Protein AF-A0A699U1L5-F1 (afdb_monomer)

Organism: Tanacetum cinerariifolium (NCBI:txid118510)

pLDDT: mean 71.69, std 10.5, range [40.25, 84.56]

Solvent-accessible surface area (backbone atoms only — not comparable to full-atom values): 4772 Å² total; per-residue (Å²): 136,85,73,85,80,66,82,69,47,66,48,75,55,96,84,42,82,41,78,41,81,85,81,47,71,65,58,54,49,52,51,54,52,50,54,50,51,52,51,52,53,60,70,70,49,64,71,95,58,65,74,80,54,85,41,73,69,50,48,55,50,47,53,53,53,48,44,66,73,63,66,78,66,135

Sequence (74 aa):
ILNGDSPIPIRIVEGVLQPVAPTTAEQKLARKNELKARGTLLMALPDKHQLKFNSHKDAKTLMKAIEKRFGGNT

Foldseek 3Di:
DDDPCDPFDWDQDVNDTDGDHPPDPVVVVVSVVVVVVVVVVLVPDDPVCPPPCVDPVVVVVVVVVCCVVPVPDD

Radius of gyration: 14.77 Å; Cα contacts (8 Å, |Δi|>4): 26; chains: 1; bounding box: 40×28×31 Å

Structure (mmCIF, N/CA/C/O backbone):
data_AF-A0A699U1L5-F1
#
_entry.id   AF-A0A699U1L5-F1
#
loop_
_atom_site.group_PDB
_atom_site.id
_atom_site.type_symbol
_atom_site.label_atom_id
_atom_site.label_alt_id
_atom_site.label_comp_id
_atom_site.label_asym_id
_atom_site.label_entity_id
_atom_site.label_seq_id
_atom_site.pdbx_PDB_ins_code
_atom_site.Cartn_x
_atom_site.Cartn_y
_atom_site.Cartn_z
_atom_site.occupancy
_atom_site.B_iso_or_equiv
_atom_site.auth_seq_id
_atom_site.auth_comp_id
_atom_site.auth_asym_id
_atom_site.auth_atom_id
_atom_site.pdbx_PDB_model_num
ATOM 1 N N . ILE A 1 1 ? 13.119 1.324 5.834 1.00 40.25 1 ILE A N 1
ATOM 2 C CA . ILE A 1 1 ? 12.386 2.609 5.924 1.00 40.25 1 ILE A CA 1
ATOM 3 C C . ILE A 1 1 ? 10.930 2.266 6.220 1.00 40.25 1 ILE A C 1
ATOM 5 O O . ILE A 1 1 ? 10.218 1.850 5.316 1.00 40.25 1 ILE A O 1
ATOM 9 N N . LEU A 1 2 ? 10.527 2.281 7.494 1.00 45.12 2 LEU A N 1
ATOM 10 C CA . LEU A 1 2 ? 9.139 2.030 7.893 1.00 45.12 2 LEU A CA 1
ATOM 11 C C . LEU A 1 2 ? 8.447 3.391 7.969 1.00 45.12 2 LEU A C 1
ATOM 13 O O . LEU A 1 2 ? 8.505 4.060 8.995 1.00 45.12 2 LEU A O 1
ATOM 17 N N . ASN A 1 3 ? 7.864 3.832 6.857 1.00 46.50 3 ASN A N 1
ATOM 18 C CA . ASN A 1 3 ? 7.019 5.019 6.874 1.00 46.50 3 ASN A CA 1
ATOM 19 C C . ASN A 1 3 ? 5.773 4.680 7.702 1.00 46.50 3 ASN A C 1
ATOM 21 O O . ASN A 1 3 ? 5.037 3.754 7.363 1.00 46.50 3 ASN A O 1
ATOM 25 N N . GLY A 1 4 ? 5.556 5.412 8.796 1.00 54.53 4 GLY A N 1
ATOM 26 C CA . GLY A 1 4 ? 4.418 5.256 9.712 1.00 54.53 4 GLY A CA 1
ATOM 27 C C . GLY A 1 4 ? 3.053 5.597 9.104 1.00 54.53 4 GLY A C 1
ATOM 28 O O . GLY A 1 4 ? 2.060 5.643 9.822 1.00 54.53 4 GLY A O 1
ATOM 29 N N . ASP A 1 5 ? 2.989 5.804 7.791 1.00 55.50 5 ASP A N 1
ATOM 30 C CA . ASP A 1 5 ? 1.782 6.150 7.056 1.00 55.50 5 ASP A CA 1
ATOM 31 C C . ASP A 1 5 ? 1.078 4.867 6.590 1.00 55.50 5 ASP A C 1
ATOM 33 O O . ASP A 1 5 ? 1.149 4.436 5.437 1.00 55.50 5 ASP A O 1
ATOM 37 N N . SER A 1 6 ? 0.492 4.149 7.550 1.00 60.50 6 SER A N 1
ATOM 38 C CA . SER A 1 6 ? -0.305 2.962 7.245 1.00 60.50 6 SER A CA 1
ATOM 39 C C . SER A 1 6 ? -1.724 3.382 6.849 1.00 60.50 6 SER A C 1
ATOM 41 O O . SER A 1 6 ? -2.392 4.020 7.666 1.00 60.50 6 SER A O 1
ATOM 43 N N . PRO A 1 7 ? -2.239 2.968 5.675 1.00 63.97 7 PRO A N 1
ATOM 44 C CA . PRO A 1 7 ? -3.530 3.428 5.167 1.00 63.97 7 PRO A CA 1
ATOM 45 C C . PRO A 1 7 ? -4.646 3.121 6.166 1.00 63.97 7 PRO A C 1
ATOM 47 O O . PRO A 1 7 ? -4.787 1.974 6.598 1.00 63.97 7 PRO A O 1
ATOM 50 N N . ILE A 1 8 ? -5.403 4.146 6.565 1.00 67.75 8 ILE A N 1
ATOM 51 C CA . ILE A 1 8 ? -6.493 4.026 7.543 1.00 67.75 8 ILE A CA 1
ATOM 52 C C . ILE A 1 8 ? -7.459 2.937 7.051 1.00 67.75 8 ILE A C 1
ATOM 54 O O . ILE A 1 8 ? -7.836 2.983 5.881 1.00 67.75 8 ILE A O 1
ATOM 58 N N . PRO A 1 9 ? -7.834 1.943 7.880 1.00 68.19 9 PRO A N 1
ATOM 59 C CA . PRO A 1 9 ? -8.815 0.936 7.487 1.00 68.19 9 PRO A CA 1
ATOM 60 C C . PRO A 1 9 ? -10.092 1.611 6.986 1.00 68.19 9 PRO A C 1
ATOM 62 O O . PRO A 1 9 ? -10.617 2.491 7.659 1.00 68.19 9 PRO A O 1
ATOM 65 N N . ILE A 1 10 ? -10.588 1.222 5.814 1.00 74.00 10 ILE A N 1
ATOM 66 C CA . ILE A 1 10 ? -11.795 1.809 5.228 1.00 74.00 10 ILE A CA 1
ATOM 67 C C . ILE A 1 10 ? -12.888 0.746 5.208 1.00 74.00 10 ILE A C 1
ATOM 69 O O . ILE A 1 10 ? -12.686 -0.332 4.652 1.00 74.00 10 ILE A O 1
ATOM 73 N N . ARG A 1 11 ? -14.051 1.053 5.787 1.00 75.94 11 ARG A N 1
ATOM 74 C CA . ARG A 1 11 ? -15.277 0.272 5.574 1.00 75.94 11 ARG A CA 1
ATOM 75 C C . ARG A 1 11 ? -16.088 0.903 4.446 1.00 75.94 11 ARG A C 1
ATOM 77 O O . ARG A 1 11 ? -16.163 2.127 4.361 1.00 75.94 11 ARG A O 1
ATOM 84 N N . ILE A 1 12 ? -16.704 0.081 3.604 1.00 77.88 12 ILE A N 1
ATOM 85 C CA . ILE A 1 12 ? -17.669 0.541 2.600 1.00 77.88 12 ILE A CA 1
ATOM 86 C C . ILE A 1 12 ? -19.060 0.383 3.215 1.00 77.88 12 ILE A C 1
ATOM 88 O O . ILE A 1 12 ? -19.486 -0.740 3.472 1.00 77.88 12 ILE A O 1
ATOM 92 N N . VAL A 1 13 ? -19.748 1.493 3.474 1.00 76.25 13 VAL A N 1
ATOM 93 C CA . VAL A 1 13 ? -21.147 1.512 3.934 1.00 76.25 13 VAL A CA 1
ATOM 94 C C . VAL A 1 13 ? -21.953 2.221 2.857 1.00 76.25 13 VAL A C 1
ATOM 96 O O . VAL A 1 13 ? -21.668 3.376 2.570 1.00 76.25 13 VAL A O 1
ATOM 99 N N . GLU A 1 14 ? -22.890 1.522 2.212 1.00 80.38 14 GLU A N 1
ATOM 100 C CA . GLU A 1 14 ? -23.715 2.072 1.115 1.00 80.38 14 GLU A CA 1
ATOM 101 C C . GLU A 1 14 ? -22.901 2.774 0.005 1.00 80.38 14 GLU A C 1
ATOM 103 O O . GLU A 1 14 ? -23.265 3.826 -0.508 1.00 80.38 14 GLU A O 1
ATOM 108 N N . GLY A 1 15 ? -21.738 2.219 -0.354 1.00 80.88 15 GLY A N 1
ATOM 109 C CA . GLY A 1 15 ? -20.850 2.814 -1.363 1.00 80.88 15 GLY A CA 1
ATOM 110 C C . GLY A 1 15 ? -20.004 3.994 -0.865 1.00 80.88 15 GLY A C 1
ATOM 111 O O . GLY A 1 15 ? -19.131 4.463 -1.595 1.00 80.88 15 GLY A O 1
ATOM 112 N N . VAL A 1 16 ? -20.182 4.431 0.384 1.00 72.31 16 VAL A N 1
ATOM 113 C CA . VAL A 1 16 ? -19.362 5.462 1.030 1.00 72.31 16 VAL A CA 1
ATOM 114 C C . VAL A 1 16 ? -18.161 4.822 1.727 1.00 72.31 16 VAL A C 1
ATOM 116 O O . VAL A 1 16 ? -18.301 3.947 2.584 1.00 72.31 16 VAL A O 1
ATOM 119 N N . LEU A 1 17 ? -16.960 5.286 1.369 1.00 82.12 17 LEU A N 1
ATOM 120 C CA . LEU A 1 17 ? -15.695 4.912 2.003 1.00 82.12 17 LEU A CA 1
ATOM 121 C C . LEU A 1 17 ? -15.544 5.651 3.343 1.00 82.12 17 LEU A C 1
ATOM 123 O O . LEU A 1 17 ? -15.297 6.855 3.356 1.00 82.12 17 LEU A O 1
ATOM 127 N N . GLN A 1 18 ? -15.668 4.943 4.468 1.00 79.75 18 GLN A N 1
ATOM 128 C CA . GLN A 1 18 ? -15.490 5.510 5.811 1.00 79.75 18 GLN A CA 1
ATOM 129 C C . GLN A 1 18 ? -14.189 5.019 6.465 1.00 79.75 18 GLN A C 1
ATOM 131 O O . GLN A 1 18 ? -14.031 3.807 6.637 1.00 79.75 18 GLN A O 1
ATOM 136 N N . PRO A 1 19 ? -13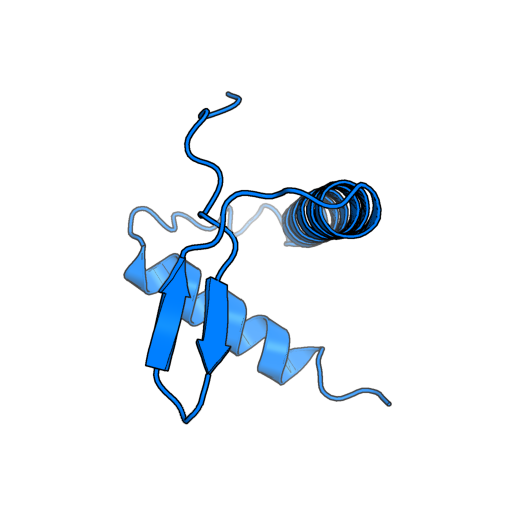.280 5.923 6.880 1.00 71.38 19 PRO A N 1
ATOM 137 C CA . PRO A 1 19 ? -12.110 5.570 7.677 1.00 71.38 19 PRO A CA 1
ATOM 138 C C . PRO A 1 19 ? -12.529 5.097 9.075 1.00 71.38 19 PRO A C 1
ATOM 140 O O . PRO A 1 19 ? -13.334 5.739 9.746 1.00 71.38 19 PRO A O 1
ATOM 143 N N . VAL A 1 20 ? -11.973 3.979 9.531 1.00 70.56 20 VAL A N 1
ATOM 144 C CA . VAL A 1 20 ? -12.258 3.364 10.830 1.00 70.56 20 VAL A CA 1
ATOM 145 C C . VAL A 1 20 ? -10.942 3.106 11.546 1.00 70.56 20 VAL A C 1
ATOM 147 O O . VAL A 1 20 ? -9.994 2.575 10.968 1.00 70.56 20 VAL A O 1
ATOM 150 N N . ALA A 1 21 ? -10.877 3.468 12.826 1.00 72.00 21 ALA A N 1
ATOM 151 C CA . ALA A 1 21 ? -9.748 3.093 13.664 1.00 72.00 21 ALA A CA 1
ATOM 152 C C . ALA A 1 21 ? -9.664 1.555 13.757 1.00 72.00 21 ALA A C 1
ATOM 154 O O . ALA A 1 21 ? -10.692 0.916 13.972 1.00 72.00 21 ALA A O 1
ATOM 155 N N . PRO A 1 22 ? -8.479 0.934 13.615 1.00 66.25 22 PRO A N 1
ATOM 156 C CA . PRO A 1 22 ? -8.340 -0.511 13.760 1.00 66.25 22 PRO A CA 1
ATOM 157 C C . PRO A 1 22 ? -8.585 -0.914 15.219 1.00 66.25 22 PRO A C 1
ATOM 159 O O . PRO A 1 22 ? -7.680 -0.866 16.057 1.00 66.25 22 PRO A O 1
ATOM 162 N N . THR A 1 23 ? -9.823 -1.289 15.523 1.00 71.56 23 THR A N 1
ATOM 163 C CA . THR A 1 23 ? -10.281 -1.628 16.875 1.00 71.56 23 THR A CA 1
ATOM 164 C C . THR A 1 23 ? -10.200 -3.126 17.149 1.00 71.56 23 THR A C 1
ATOM 166 O O . THR A 1 23 ? -10.034 -3.518 18.301 1.00 71.56 23 THR A O 1
ATOM 169 N N . THR A 1 24 ? -10.236 -3.973 16.115 1.00 78.19 24 THR A N 1
ATOM 170 C CA . THR A 1 24 ? -10.253 -5.438 16.260 1.00 78.19 24 THR A CA 1
ATOM 171 C C . THR A 1 24 ? -8.878 -6.077 16.037 1.00 78.19 24 THR A C 1
ATOM 173 O O . THR A 1 24 ? -8.113 -5.679 15.154 1.00 78.19 24 THR A O 1
ATOM 176 N N . ALA A 1 25 ? -8.562 -7.117 16.818 1.00 79.75 25 ALA A N 1
ATOM 177 C CA . ALA A 1 25 ? -7.326 -7.894 16.676 1.00 79.75 25 ALA A CA 1
ATOM 178 C C . ALA A 1 25 ? -7.212 -8.566 15.294 1.00 79.75 25 ALA A C 1
ATOM 180 O O . ALA A 1 25 ? -6.131 -8.596 14.707 1.00 79.75 25 ALA A O 1
ATOM 181 N N . GLU A 1 26 ? -8.335 -9.017 14.734 1.00 78.00 26 GLU A N 1
ATOM 182 C CA . GLU A 1 26 ? -8.409 -9.609 13.395 1.00 78.00 26 GLU A CA 1
ATOM 183 C C . GLU A 1 26 ? -8.037 -8.617 12.291 1.00 78.00 26 GLU A C 1
ATOM 185 O O . GLU A 1 26 ? -7.266 -8.956 11.400 1.00 78.00 26 GLU A O 1
ATOM 190 N N . GLN A 1 27 ? -8.490 -7.363 12.375 1.00 78.94 27 GLN A N 1
ATOM 191 C CA . GLN A 1 27 ? -8.118 -6.326 11.406 1.00 78.94 27 GLN A CA 1
ATOM 192 C C . GLN A 1 27 ? -6.616 -6.030 11.446 1.00 78.94 27 GLN A C 1
ATOM 194 O O . GLN A 1 27 ? -5.971 -5.871 10.406 1.00 78.94 27 GLN A O 1
ATOM 199 N N . LYS A 1 28 ? -6.031 -5.989 12.651 1.00 81.75 28 LYS A N 1
ATOM 200 C CA . LYS A 1 28 ? -4.580 -5.828 12.823 1.00 81.75 28 LYS A CA 1
ATOM 201 C C . LYS A 1 28 ? -3.817 -7.008 12.214 1.00 81.75 28 LYS A C 1
ATOM 203 O O . LYS A 1 28 ? -2.796 -6.796 11.556 1.00 81.75 28 LYS A O 1
ATOM 208 N N . LEU A 1 29 ? -4.318 -8.231 12.396 1.00 84.00 29 LEU A N 1
ATOM 209 C CA . LEU A 1 29 ? -3.731 -9.443 11.825 1.00 84.00 29 LEU A CA 1
ATOM 210 C C . LEU A 1 29 ? -3.851 -9.477 10.293 1.00 84.00 29 LEU A C 1
ATOM 212 O O . LEU A 1 29 ? -2.856 -9.724 9.612 1.00 84.00 29 LEU A O 1
ATOM 216 N N . ALA A 1 30 ? -5.024 -9.156 9.748 1.00 80.44 30 ALA A N 1
ATOM 217 C CA . ALA A 1 30 ? -5.266 -9.075 8.310 1.00 80.44 30 ALA A CA 1
ATOM 218 C C . ALA A 1 30 ? -4.317 -8.070 7.638 1.00 80.44 30 ALA A C 1
ATOM 220 O O . ALA A 1 30 ? -3.670 -8.407 6.648 1.00 80.44 30 ALA A O 1
ATOM 221 N N . ARG A 1 31 ? -4.118 -6.886 8.238 1.00 77.94 31 ARG A N 1
ATOM 222 C CA . ARG A 1 31 ? -3.155 -5.887 7.743 1.00 77.94 31 ARG A CA 1
ATOM 223 C C . ARG A 1 31 ? -1.720 -6.418 7.740 1.00 77.94 31 ARG A C 1
ATOM 225 O O . ARG A 1 31 ? -0.977 -6.190 6.788 1.00 77.94 31 ARG A O 1
ATOM 232 N N . LYS A 1 32 ? -1.302 -7.115 8.800 1.00 84.38 32 LYS A N 1
ATOM 233 C CA . LYS A 1 32 ? 0.042 -7.713 8.870 1.00 84.38 32 LYS A CA 1
ATOM 234 C C . LYS A 1 32 ? 0.254 -8.723 7.738 1.00 84.38 32 LYS A C 1
ATOM 236 O O . LYS A 1 32 ? 1.320 -8.735 7.123 1.00 84.38 32 LYS A O 1
ATOM 241 N N . ASN A 1 33 ? -0.761 -9.532 7.449 1.00 83.50 33 ASN A N 1
ATOM 242 C CA . ASN A 1 33 ? -0.719 -10.514 6.369 1.00 83.50 33 ASN A CA 1
ATOM 243 C C . ASN A 1 33 ? -0.702 -9.843 4.989 1.00 83.50 33 ASN A C 1
ATOM 245 O O . ASN A 1 33 ? 0.085 -10.242 4.134 1.00 83.50 33 ASN A O 1
ATOM 249 N N . GLU A 1 34 ? -1.479 -8.776 4.798 1.00 82.00 34 GLU A N 1
ATOM 250 C CA . GLU A 1 34 ? -1.480 -7.981 3.567 1.00 82.00 34 GLU A CA 1
ATOM 251 C C . GLU A 1 34 ? -0.114 -7.327 3.304 1.00 82.00 34 GLU A C 1
ATOM 253 O O . GLU A 1 34 ? 0.420 -7.415 2.198 1.00 82.00 34 GLU A O 1
ATOM 258 N N . LEU A 1 35 ? 0.502 -6.718 4.323 1.00 83.19 35 LEU A N 1
ATOM 259 C CA . LEU A 1 35 ? 1.841 -6.133 4.205 1.00 83.19 35 LEU A CA 1
ATOM 260 C C . LEU A 1 35 ? 2.895 -7.188 3.857 1.00 83.19 35 LEU A C 1
ATOM 262 O O . LEU A 1 35 ? 3.759 -6.939 3.015 1.00 83.19 35 LEU A O 1
ATOM 266 N N . LYS A 1 36 ? 2.806 -8.376 4.465 1.00 84.56 36 LYS A N 1
ATOM 267 C CA . LYS A 1 36 ? 3.689 -9.502 4.147 1.00 84.56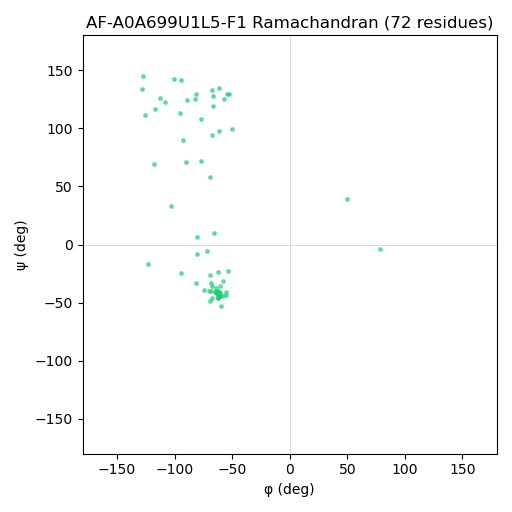 36 LYS A CA 1
ATOM 268 C C . LYS A 1 36 ? 3.509 -9.952 2.694 1.00 84.56 36 LYS A C 1
ATOM 270 O O . LYS A 1 36 ? 4.504 -10.103 1.994 1.00 84.56 36 LYS A O 1
ATOM 275 N N . ALA A 1 37 ? 2.267 -10.087 2.228 1.00 81.88 37 ALA A N 1
ATOM 276 C CA . ALA A 1 37 ? 1.959 -10.450 0.846 1.00 81.88 37 ALA A CA 1
ATOM 277 C C . ALA A 1 37 ? 2.493 -9.414 -0.155 1.00 81.88 37 ALA A C 1
ATOM 279 O O . ALA A 1 37 ? 3.122 -9.787 -1.143 1.00 81.88 37 ALA A O 1
ATOM 280 N N . ARG A 1 38 ? 2.331 -8.115 0.129 1.00 78.75 38 ARG A N 1
ATOM 281 C CA . ARG A 1 38 ? 2.886 -7.025 -0.694 1.00 78.75 38 ARG A CA 1
ATOM 282 C C . ARG A 1 38 ? 4.415 -7.063 -0.745 1.00 78.75 38 ARG A C 1
ATOM 284 O O . ARG A 1 38 ? 4.986 -6.888 -1.816 1.00 78.75 38 ARG A O 1
ATOM 291 N N . GLY A 1 39 ? 5.074 -7.316 0.387 1.00 82.81 39 GLY A N 1
ATOM 292 C CA . GLY A 1 39 ? 6.529 -7.476 0.450 1.00 82.81 39 GLY A CA 1
ATOM 293 C C . GLY A 1 39 ? 7.019 -8.669 -0.374 1.00 82.81 39 GLY A C 1
ATOM 294 O O . GLY A 1 39 ? 7.953 -8.531 -1.158 1.00 82.81 39 GLY A O 1
ATOM 295 N N . THR A 1 40 ? 6.356 -9.823 -0.257 1.00 83.94 40 THR A N 1
ATOM 296 C CA . THR A 1 40 ? 6.660 -11.016 -1.063 1.00 83.94 40 THR A CA 1
ATOM 297 C C . THR A 1 40 ? 6.433 -10.775 -2.551 1.00 83.94 40 THR A C 1
ATOM 299 O O . THR A 1 40 ? 7.281 -11.138 -3.360 1.00 83.94 40 THR A O 1
ATOM 302 N N . LEU A 1 41 ? 5.332 -10.117 -2.912 1.00 79.06 41 LEU A N 1
ATOM 303 C CA . LEU A 1 41 ? 5.041 -9.751 -4.293 1.00 79.06 41 LEU A CA 1
ATOM 304 C C . LEU A 1 41 ? 6.122 -8.828 -4.861 1.00 79.06 41 LEU A C 1
ATOM 306 O O . LEU A 1 41 ? 6.584 -9.059 -5.970 1.00 79.06 41 LEU A O 1
ATOM 310 N N . LEU A 1 42 ? 6.561 -7.827 -4.095 1.00 75.56 42 LEU A N 1
ATOM 311 C CA . LEU A 1 42 ? 7.628 -6.916 -4.507 1.00 75.56 42 LEU A CA 1
ATOM 312 C C . LEU A 1 42 ? 8.956 -7.653 -4.736 1.00 75.56 42 LEU A C 1
ATOM 314 O O . LEU A 1 42 ? 9.640 -7.363 -5.711 1.00 75.56 42 LEU A O 1
ATOM 318 N N . MET A 1 43 ? 9.294 -8.627 -3.883 1.00 75.12 43 MET A N 1
ATOM 319 C CA . MET A 1 43 ? 10.491 -9.468 -4.044 1.00 75.12 43 MET A CA 1
ATOM 320 C C . MET A 1 43 ? 10.404 -10.432 -5.237 1.00 75.12 43 MET A C 1
ATOM 322 O O . MET A 1 43 ? 11.433 -10.822 -5.777 1.00 75.12 43 MET A O 1
ATOM 326 N N . ALA A 1 44 ? 9.196 -10.825 -5.650 1.00 74.56 44 ALA A N 1
ATOM 327 C CA . ALA A 1 44 ? 8.975 -11.698 -6.802 1.00 74.56 44 ALA A CA 1
ATOM 328 C C . ALA A 1 44 ? 9.037 -10.955 -8.155 1.00 74.56 44 ALA A C 1
ATOM 330 O O . ALA A 1 44 ? 9.008 -11.596 -9.208 1.00 74.56 44 ALA A O 1
ATOM 331 N N . LEU A 1 45 ? 9.115 -9.618 -8.154 1.00 72.94 45 LEU A N 1
ATOM 332 C CA . LEU A 1 45 ? 9.276 -8.826 -9.374 1.00 72.94 45 LEU A CA 1
ATOM 333 C C . LEU A 1 45 ? 10.761 -8.807 -9.797 1.00 72.94 45 LEU A C 1
ATOM 335 O O . LEU A 1 45 ? 11.621 -8.501 -8.974 1.00 72.94 45 LEU A O 1
ATOM 339 N N . PRO A 1 46 ? 11.098 -9.123 -11.064 1.00 63.69 46 PRO A N 1
ATOM 340 C CA . PRO A 1 46 ? 12.487 -9.201 -11.510 1.00 63.69 46 PRO A CA 1
ATOM 341 C C . PRO A 1 46 ? 13.191 -7.832 -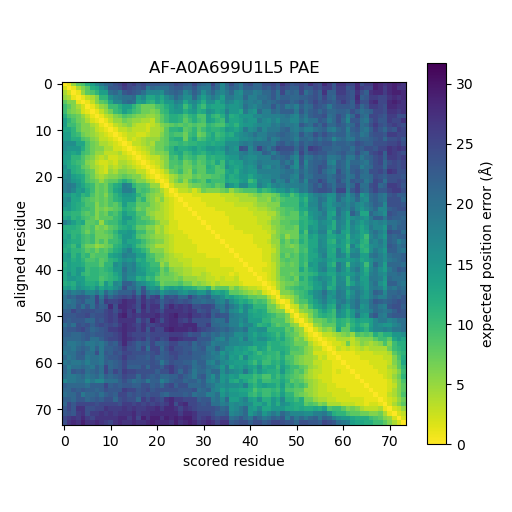11.498 1.00 63.69 46 PRO A C 1
ATOM 343 O O . PRO A 1 46 ? 12.747 -6.876 -12.134 1.00 63.69 46 PRO A O 1
ATOM 346 N N . ASP A 1 47 ? 14.349 -7.797 -10.835 1.00 62.03 47 ASP A N 1
ATOM 347 C CA . ASP A 1 47 ? 15.189 -6.625 -10.519 1.00 62.03 47 ASP A CA 1
ATOM 348 C C . ASP A 1 47 ? 15.579 -5.754 -11.734 1.00 62.03 47 ASP A C 1
ATOM 350 O O . ASP A 1 47 ? 15.808 -4.553 -11.607 1.00 62.03 47 ASP A O 1
ATOM 354 N N . LYS A 1 48 ? 15.572 -6.307 -12.960 1.00 56.91 48 LYS A N 1
ATOM 355 C CA . LYS A 1 48 ? 15.884 -5.538 -14.189 1.00 56.91 48 LYS A CA 1
ATOM 356 C C . LYS A 1 48 ? 14.897 -4.394 -14.444 1.00 56.91 48 LYS A C 1
ATOM 358 O O . LYS A 1 48 ? 15.212 -3.432 -15.142 1.00 56.91 48 LYS A O 1
ATOM 363 N N . HIS A 1 49 ? 13.699 -4.519 -13.886 1.00 59.97 49 HIS A N 1
ATOM 364 C CA . HIS A 1 49 ? 12.776 -3.421 -13.711 1.00 59.97 49 HIS A CA 1
ATOM 365 C C . HIS A 1 49 ? 12.555 -3.271 -12.209 1.00 59.97 49 HIS A C 1
ATOM 367 O O . HIS A 1 49 ? 11.464 -3.549 -11.723 1.00 59.97 49 HIS A O 1
ATOM 373 N N . GLN A 1 50 ? 13.567 -2.824 -11.455 1.00 58.28 50 GLN A N 1
ATOM 374 C CA . GLN A 1 50 ? 13.297 -2.044 -10.250 1.00 58.28 50 GLN A CA 1
ATOM 375 C C . GLN A 1 50 ? 12.340 -0.963 -10.699 1.00 58.28 50 GLN A C 1
ATOM 377 O O . GLN A 1 50 ? 12.693 -0.024 -11.415 1.00 58.28 50 GLN A O 1
ATOM 382 N N . LEU A 1 51 ? 11.079 -1.217 -10.413 1.00 60.53 51 LEU A N 1
ATOM 383 C CA . LEU A 1 51 ? 9.970 -0.418 -10.832 1.00 60.53 51 LEU A CA 1
ATOM 384 C C . LEU A 1 51 ? 10.200 0.939 -10.194 1.00 60.53 51 LEU A C 1
ATOM 386 O O . LEU A 1 51 ? 9.923 1.151 -9.016 1.00 60.53 51 LEU A O 1
ATOM 390 N N . LYS A 1 52 ? 10.765 1.849 -10.986 1.00 55.78 52 LYS A N 1
ATOM 391 C CA . LYS A 1 52 ? 10.909 3.269 -10.697 1.00 55.78 52 LYS A CA 1
ATOM 392 C C . LYS A 1 52 ? 9.509 3.885 -10.744 1.00 55.78 52 LYS A C 1
ATOM 394 O O . LYS A 1 52 ? 9.212 4.770 -11.540 1.00 55.78 52 LYS A O 1
ATOM 399 N N . PHE A 1 53 ? 8.610 3.367 -9.913 1.00 57.47 53 PHE A N 1
ATOM 400 C CA . PHE A 1 53 ? 7.313 3.945 -9.626 1.00 57.47 53 PHE A CA 1
ATOM 401 C C . PHE A 1 53 ? 7.528 5.099 -8.687 1.00 57.47 53 PHE A C 1
ATOM 403 O O . PHE A 1 53 ? 7.226 5.061 -7.501 1.00 57.47 53 PHE A O 1
ATOM 410 N N . ASN A 1 54 ? 8.092 6.147 -9.269 1.00 57.00 54 ASN A N 1
ATOM 411 C CA . ASN A 1 54 ? 8.347 7.395 -8.583 1.00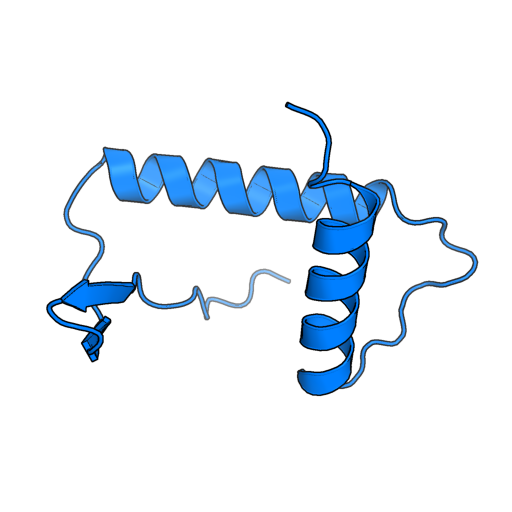 57.00 54 ASN A CA 1
ATOM 412 C C . ASN A 1 54 ? 7.031 8.152 -8.333 1.00 57.00 54 ASN A C 1
ATOM 414 O O . ASN A 1 54 ? 7.041 9.181 -7.666 1.00 57.00 54 ASN A O 1
ATOM 418 N N . SER A 1 55 ? 5.896 7.659 -8.856 1.00 66.56 55 SER A N 1
ATOM 419 C CA . SER A 1 55 ? 4.580 8.248 -8.652 1.00 66.56 55 SER A CA 1
ATOM 420 C C . SER A 1 55 ? 3.546 7.237 -8.144 1.00 66.56 55 SER A C 1
ATOM 422 O O . SER A 1 55 ? 3.497 6.070 -8.542 1.00 66.56 55 SER A O 1
ATOM 424 N N . HIS A 1 56 ? 2.648 7.730 -7.290 1.00 67.00 56 HIS A N 1
ATOM 425 C CA . HIS A 1 56 ? 1.495 6.982 -6.788 1.00 67.00 56 HIS A CA 1
ATOM 426 C C . HIS A 1 56 ? 0.576 6.477 -7.920 1.00 67.00 56 HIS A C 1
ATOM 428 O O . HIS A 1 56 ? -0.032 5.410 -7.803 1.00 67.00 56 HIS A O 1
ATOM 434 N N . LYS A 1 57 ? 0.483 7.215 -9.039 1.00 70.75 57 LYS A N 1
ATOM 435 C CA . LYS A 1 57 ? -0.309 6.806 -10.212 1.00 70.75 57 LYS A CA 1
ATOM 436 C C . LYS A 1 57 ? 0.248 5.541 -10.858 1.00 70.75 57 LYS A C 1
ATOM 438 O O . LYS A 1 57 ? -0.527 4.651 -11.215 1.00 70.75 57 LYS A O 1
ATOM 443 N N . ASP A 1 58 ? 1.566 5.444 -10.961 1.00 71.94 58 ASP A N 1
ATOM 444 C CA . ASP A 1 58 ? 2.210 4.308 -11.616 1.00 71.94 58 ASP A CA 1
ATOM 445 C C . ASP A 1 58 ? 2.153 3.066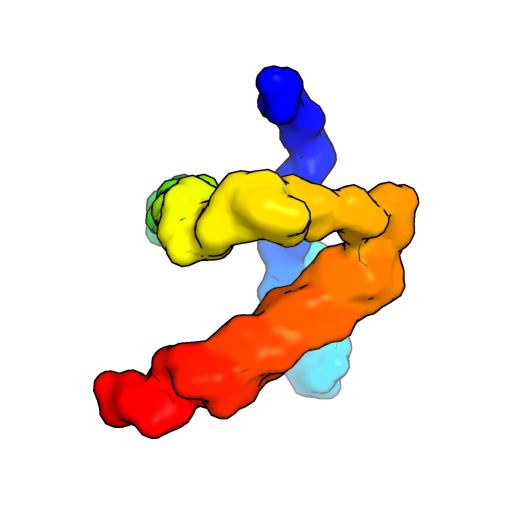 -10.723 1.00 71.94 58 ASP A C 1
ATOM 447 O O . ASP A 1 58 ? 1.809 1.982 -11.194 1.00 71.94 58 ASP A O 1
ATOM 451 N N . ALA A 1 59 ? 2.337 3.242 -9.410 1.00 74.38 59 ALA A N 1
ATOM 452 C CA . ALA A 1 59 ? 2.169 2.169 -8.431 1.00 74.38 59 ALA A CA 1
ATOM 453 C C . ALA A 1 59 ? 0.736 1.595 -8.430 1.00 74.38 59 ALA A C 1
ATOM 455 O O . ALA A 1 59 ? 0.550 0.377 -8.447 1.00 74.38 59 ALA A O 1
ATOM 456 N N . LYS A 1 60 ? -0.293 2.457 -8.479 1.00 79.00 60 LYS A N 1
ATOM 457 C CA . LYS A 1 60 ? -1.705 2.033 -8.557 1.00 79.00 60 LYS A CA 1
ATOM 458 C C . LYS A 1 60 ? -2.018 1.289 -9.860 1.00 79.00 60 LYS A C 1
ATOM 460 O O . LYS A 1 60 ? -2.794 0.334 -9.859 1.00 79.00 60 LYS A O 1
ATOM 465 N N . THR A 1 61 ? -1.420 1.725 -10.965 1.00 80.50 61 THR A N 1
ATOM 466 C CA . THR A 1 61 ? -1.594 1.096 -12.282 1.00 80.50 61 THR A CA 1
ATOM 467 C C . THR A 1 61 ? -0.912 -0.267 -12.338 1.00 80.50 61 THR A C 1
ATOM 469 O O . THR A 1 61 ? -1.509 -1.221 -12.838 1.00 80.50 61 THR A O 1
ATOM 472 N N . LEU A 1 62 ? 0.283 -0.399 -11.754 1.00 76.94 62 LEU A N 1
ATOM 473 C CA . LEU A 1 62 ? 0.933 -1.697 -11.610 1.0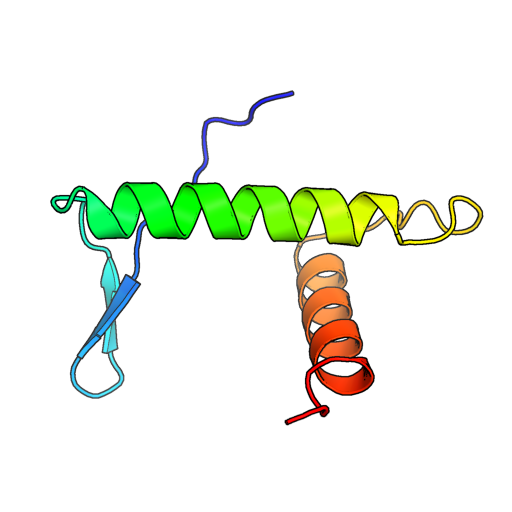0 76.94 62 LEU A CA 1
ATOM 474 C C . LEU A 1 62 ? 0.080 -2.657 -10.800 1.00 76.94 62 LEU A C 1
ATOM 476 O O . LEU A 1 62 ? -0.139 -3.777 -11.250 1.00 76.94 62 LEU A O 1
ATOM 480 N N . MET A 1 63 ? -0.358 -2.249 -9.609 1.00 80.62 63 MET A N 1
ATOM 481 C CA . MET A 1 63 ? -1.089 -3.138 -8.710 1.00 80.62 63 MET A CA 1
ATOM 482 C C . MET A 1 63 ? -2.3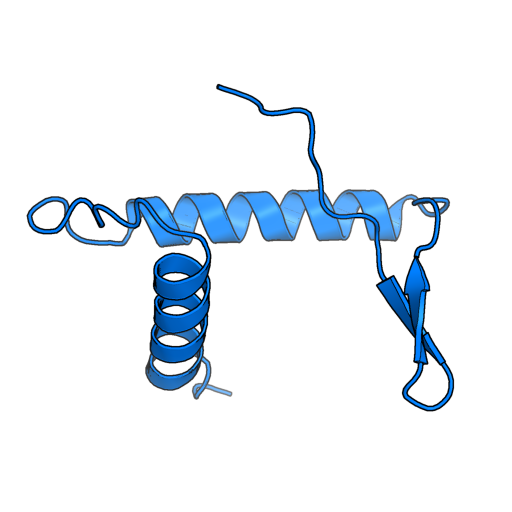10 -3.734 -9.422 1.00 80.62 63 MET A C 1
ATOM 484 O O . MET A 1 63 ? -2.471 -4.950 -9.434 1.00 80.62 63 MET A O 1
ATOM 488 N N . LYS A 1 64 ? -3.059 -2.909 -10.167 1.00 80.81 64 LYS A N 1
ATOM 489 C CA . LYS A 1 64 ? -4.154 -3.373 -11.034 1.00 80.81 64 LYS A CA 1
ATOM 490 C C . LYS A 1 64 ? -3.710 -4.320 -12.151 1.00 80.81 64 LYS A C 1
ATOM 492 O O . LYS A 1 64 ? -4.422 -5.267 -12.469 1.00 80.81 64 LYS A O 1
ATOM 497 N N . ALA A 1 65 ? -2.573 -4.063 -12.795 1.00 78.69 65 ALA A N 1
ATOM 498 C CA . ALA A 1 65 ? -2.057 -4.929 -13.855 1.00 78.69 65 ALA A CA 1
ATOM 499 C C . ALA A 1 65 ? -1.612 -6.300 -13.314 1.00 78.69 65 ALA A C 1
ATOM 501 O O . ALA A 1 65 ? -1.815 -7.311 -13.986 1.00 78.69 65 ALA A O 1
ATOM 502 N N . ILE A 1 66 ? -1.050 -6.340 -12.103 1.00 75.38 66 ILE A N 1
ATOM 503 C CA . ILE A 1 66 ? -0.691 -7.573 -11.395 1.00 75.38 66 ILE A CA 1
ATOM 504 C C . ILE A 1 66 ? -1.954 -8.318 -10.958 1.00 75.38 66 ILE A C 1
ATOM 506 O O . ILE A 1 66 ? -2.077 -9.498 -11.266 1.00 75.38 66 ILE A O 1
ATOM 510 N N . GLU A 1 67 ? -2.923 -7.647 -10.332 1.00 78.88 67 GLU A N 1
ATOM 511 C CA . GLU A 1 67 ? -4.229 -8.236 -9.992 1.00 78.88 67 GLU A CA 1
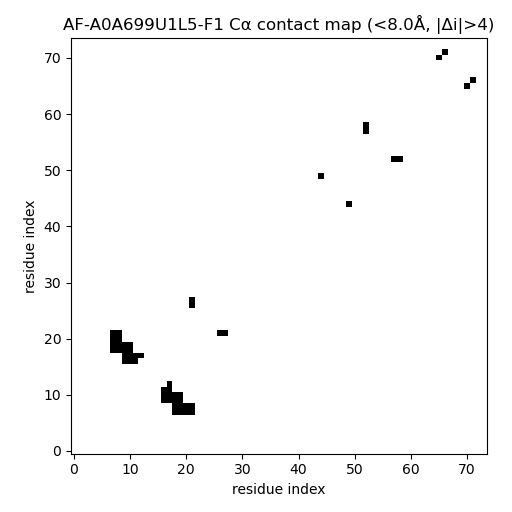ATOM 512 C C . GLU A 1 67 ? -4.923 -8.814 -11.229 1.00 78.88 67 GLU A C 1
ATOM 514 O O . GLU A 1 67 ? -5.447 -9.918 -11.188 1.00 78.88 67 GLU A O 1
ATOM 519 N N . LYS A 1 68 ? -4.861 -8.129 -12.374 1.00 82.81 68 LYS A N 1
ATOM 520 C CA . LYS A 1 68 ? -5.424 -8.643 -13.628 1.00 82.81 68 LYS A CA 1
ATOM 521 C C . LYS A 1 68 ? -4.665 -9.857 -14.178 1.00 82.81 68 LYS A C 1
ATOM 523 O O . LYS A 1 68 ? -5.277 -10.705 -14.817 1.00 82.81 68 LYS A O 1
ATOM 528 N N . ARG A 1 69 ? -3.344 -9.928 -13.981 1.00 75.19 69 ARG A N 1
ATOM 529 C CA . ARG A 1 69 ? -2.509 -11.046 -14.458 1.00 75.19 69 ARG A CA 1
ATOM 530 C C . ARG A 1 69 ? -2.552 -12.270 -13.546 1.00 75.19 69 ARG A C 1
ATOM 532 O O . ARG A 1 69 ? -2.422 -13.375 -14.053 1.00 75.19 69 ARG A O 1
ATOM 539 N N . PHE A 1 70 ? -2.699 -12.075 -12.237 1.00 73.31 70 PHE A N 1
ATOM 540 C CA . PHE A 1 70 ? -2.545 -13.133 -11.231 1.00 73.31 70 PHE A CA 1
ATOM 541 C C . PHE A 1 70 ? -3.775 -13.342 -10.339 1.00 73.31 70 PHE A C 1
ATOM 543 O O . PHE A 1 70 ? -3.890 -14.388 -9.718 1.00 73.31 70 PHE A O 1
ATOM 550 N N . GLY A 1 71 ? -4.709 -12.391 -10.280 1.00 73.19 71 GLY A N 1
ATOM 551 C CA . GLY A 1 71 ? -5.967 -12.495 -9.524 1.00 73.19 71 GLY A CA 1
ATOM 552 C C . GLY A 1 71 ? -7.066 -13.284 -10.243 1.00 73.19 71 GLY A C 1
ATOM 553 O O . GLY A 1 71 ? -8.197 -13.316 -9.776 1.00 73.19 71 GLY A O 1
ATOM 554 N N . GLY A 1 72 ? -6.740 -13.897 -11.385 1.00 65.19 72 GLY A N 1
ATOM 555 C C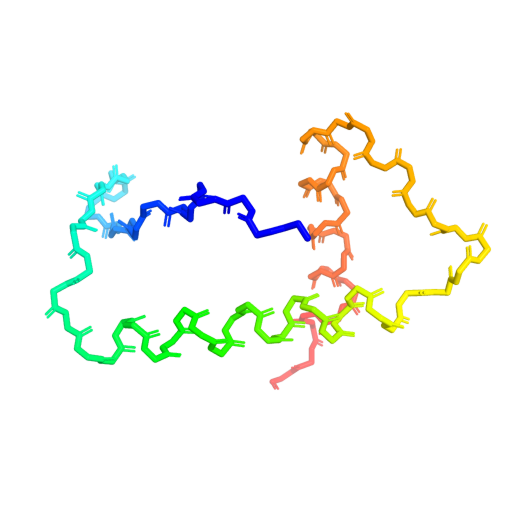A . GLY A 1 72 ? -7.630 -14.733 -12.191 1.00 65.19 72 GLY A CA 1
ATOM 556 C C . GLY A 1 72 ? -7.386 -16.233 -12.036 1.00 65.19 72 GLY A C 1
ATOM 557 O O . GLY A 1 72 ? -7.560 -16.952 -13.011 1.00 65.19 72 GLY A O 1
ATOM 558 N N . ASN A 1 73 ? -6.975 -16.703 -10.857 1.00 55.31 73 ASN A N 1
ATOM 559 C CA . ASN A 1 73 ? -6.997 -18.125 -10.518 1.00 55.31 73 ASN A CA 1
ATOM 560 C C . ASN A 1 73 ? -7.786 -18.302 -9.214 1.00 55.31 73 ASN A C 1
ATOM 562 O O . ASN A 1 73 ? -7.326 -17.832 -8.180 1.00 55.31 73 ASN A O 1
ATOM 566 N N . THR A 1 74 ? -8.961 -18.930 -9.362 1.00 52.12 74 THR A N 1
ATOM 567 C CA . THR A 1 74 ? -9.887 -19.548 -8.385 1.00 52.12 74 THR A CA 1
ATOM 568 C C . THR A 1 74 ? -9.641 -19.296 -6.900 1.00 52.12 74 THR A C 1
ATOM 570 O O . THR A 1 74 ? -8.597 -19.751 -6.385 1.00 52.12 74 THR A O 1
#

Secondary structure (DSSP, 8-state):
---S-PPPPEEEETTEEEE----SHHHHHHHHHHHHHHHHHHHTS-GGG-----SHHHHHHHHHHHHHHHS---

Mean predicted aligned error: 14.19 Å